Protein AF-A0AAN3NZX9-F1 (afdb_monomer_lite)

Sequence (151 aa):
LQQNTPRNDIWAKFFLRQENSSRAQVDEALRVYYALDPDALAQLDVLAKQPDRIWWSTLAKSNLTFFKFGALNNRHTPPAVLAAEIDPEWWI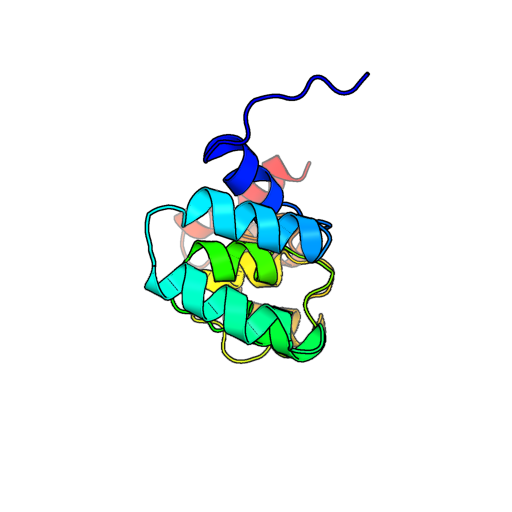VAMNNPRFPVDVLKARLKRDPLLALELVNPELDLVRQLALNGKTRAIREQAMRKLDELY

Organism: Escherichia coli (NCBI:txid562)

pLDDT: mean 90.99, std 9.91, range [39.34, 97.88]

Structure (mmCIF, N/CA/C/O backbone):
data_AF-A0AAN3NZX9-F1
#
_entry.id   AF-A0AAN3NZX9-F1
#
loop_
_atom_site.group_PDB
_atom_site.id
_atom_site.type_symbol
_atom_site.label_atom_id
_atom_site.label_alt_id
_atom_site.label_comp_id
_atom_site.label_asym_id
_atom_site.label_entity_id
_atom_site.label_seq_id
_atom_site.pdbx_PDB_ins_code
_atom_site.Cartn_x
_atom_site.Cartn_y
_atom_site.Cartn_z
_atom_site.occupancy
_atom_site.B_iso_or_equiv
_atom_site.auth_seq_id
_atom_site.auth_comp_id
_atom_site.auth_asym_id
_atom_site.auth_atom_id
_atom_site.pdbx_PDB_model_num
ATOM 1 N N . LEU A 1 1 ? -3.615 22.078 -23.034 1.00 39.34 1 LEU A N 1
ATOM 2 C CA . LEU A 1 1 ? -2.187 22.455 -22.937 1.00 39.34 1 LEU A CA 1
ATOM 3 C C . LEU A 1 1 ? -1.694 22.080 -21.543 1.00 39.34 1 LEU A C 1
ATOM 5 O O . LEU A 1 1 ? -1.767 22.899 -20.639 1.00 39.34 1 LEU A O 1
ATOM 9 N N . GLN A 1 2 ? -1.298 20.821 -21.331 1.00 42.53 2 GLN A N 1
ATOM 10 C CA . GLN A 1 2 ? -0.589 20.454 -20.102 1.00 42.53 2 GLN A CA 1
ATOM 11 C C . GLN A 1 2 ? 0.822 21.024 -20.231 1.00 42.53 2 GLN A C 1
ATOM 13 O O . GLN A 1 2 ? 1.556 20.669 -21.150 1.00 42.53 2 GLN A O 1
ATOM 18 N N . GLN A 1 3 ? 1.142 22.003 -19.390 1.00 44.47 3 GLN A N 1
ATOM 19 C CA . GLN A 1 3 ? 2.471 22.591 -19.328 1.00 44.47 3 GLN A CA 1
ATOM 20 C C . GLN A 1 3 ? 3.460 21.487 -18.937 1.00 44.47 3 GLN A C 1
ATOM 22 O O . GLN A 1 3 ? 3.299 20.855 -17.895 1.00 44.47 3 GLN A O 1
ATOM 27 N N . ASN A 1 4 ? 4.456 21.243 -19.792 1.00 52.06 4 ASN A N 1
ATOM 28 C CA . ASN A 1 4 ? 5.578 20.354 -19.508 1.00 52.06 4 ASN A CA 1
ATOM 29 C C . ASN A 1 4 ? 6.414 20.961 -18.377 1.00 52.06 4 ASN A C 1
ATOM 31 O O . ASN A 1 4 ? 7.378 21.686 -18.618 1.00 52.06 4 ASN A O 1
ATOM 35 N N . THR A 1 5 ? 6.035 20.685 -17.132 1.00 55.59 5 THR A N 1
ATOM 36 C CA . THR A 1 5 ? 6.946 20.838 -16.001 1.00 55.59 5 THR A CA 1
ATOM 37 C C . THR A 1 5 ? 8.155 19.930 -16.256 1.00 55.59 5 THR A C 1
ATOM 39 O O . THR A 1 5 ? 7.955 18.770 -16.628 1.00 55.59 5 THR A O 1
ATOM 42 N N . PRO A 1 6 ? 9.402 20.407 -16.083 1.00 63.78 6 PRO A N 1
ATOM 43 C CA . PRO A 1 6 ? 10.567 19.533 -16.125 1.00 63.78 6 PRO A CA 1
ATOM 44 C C . PRO A 1 6 ? 10.355 18.370 -15.151 1.00 63.78 6 PRO A C 1
ATOM 46 O O . PRO A 1 6 ? 10.071 18.597 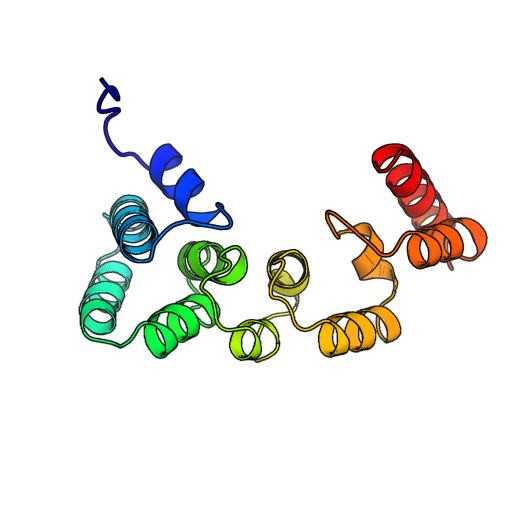-13.972 1.00 63.78 6 PRO A O 1
ATOM 49 N N . ARG A 1 7 ? 10.440 17.128 -15.642 1.00 77.25 7 ARG A N 1
ATOM 50 C CA . ARG A 1 7 ? 10.289 15.941 -14.793 1.00 77.25 7 ARG A CA 1
ATOM 51 C C . ARG A 1 7 ? 11.435 15.923 -13.787 1.00 77.25 7 ARG A C 1
ATOM 53 O O . ARG A 1 7 ? 12.599 15.905 -14.172 1.00 77.25 7 ARG A O 1
ATOM 60 N N . ASN A 1 8 ? 11.089 15.965 -12.510 1.00 83.31 8 ASN A N 1
ATOM 61 C CA . ASN A 1 8 ? 12.016 15.996 -11.385 1.00 83.31 8 ASN A CA 1
ATOM 62 C C . ASN A 1 8 ? 11.604 14.955 -10.333 1.00 83.31 8 ASN A C 1
ATOM 64 O O . ASN A 1 8 ? 10.620 14.229 -10.506 1.00 83.31 8 ASN A O 1
ATOM 68 N N . ASP A 1 9 ? 12.352 14.865 -9.235 1.00 86.50 9 ASP A N 1
ATOM 69 C CA . ASP A 1 9 ? 12.083 13.894 -8.173 1.00 86.50 9 ASP A CA 1
ATOM 70 C C . ASP A 1 9 ? 10.692 14.084 -7.537 1.00 86.50 9 ASP A C 1
ATOM 72 O O . ASP A 1 9 ? 10.031 13.100 -7.220 1.00 86.50 9 ASP A O 1
ATOM 76 N N . ILE A 1 10 ? 10.212 15.325 -7.393 1.00 89.62 10 ILE A N 1
ATOM 77 C CA . ILE A 1 10 ? 8.874 15.650 -6.871 1.00 89.62 10 ILE A CA 1
ATOM 78 C C . ILE A 1 10 ? 7.795 15.062 -7.783 1.00 89.62 10 ILE A C 1
ATOM 80 O O . ILE A 1 10 ? 6.887 14.375 -7.309 1.00 89.62 10 ILE A O 1
ATOM 84 N N . TRP A 1 11 ? 7.915 15.292 -9.092 1.00 92.88 11 TRP A N 1
ATOM 85 C CA . TRP A 1 11 ? 7.022 14.720 -10.096 1.00 92.88 11 TRP A CA 1
ATOM 86 C C . TRP A 1 11 ? 7.030 13.187 -10.037 1.00 92.88 11 TRP A C 1
ATOM 88 O O . TRP A 1 11 ? 5.970 12.565 -10.002 1.00 92.88 11 TRP A O 1
ATOM 98 N N . ALA A 1 12 ? 8.209 12.570 -9.943 1.00 92.88 12 ALA A N 1
ATOM 99 C CA . ALA A 1 12 ? 8.328 11.119 -9.852 1.00 92.88 12 ALA A CA 1
ATOM 100 C C . ALA A 1 12 ? 7.663 10.566 -8.580 1.00 92.88 12 ALA A C 1
ATOM 102 O O . ALA A 1 12 ? 6.816 9.675 -8.648 1.00 92.88 12 ALA A O 1
ATOM 103 N N . LYS A 1 13 ? 7.982 11.137 -7.412 1.00 92.75 13 LYS A N 1
ATOM 104 C CA . LYS A 1 13 ? 7.413 10.743 -6.111 1.00 92.75 13 LYS A CA 1
ATOM 105 C C . LYS A 1 13 ? 5.888 10.796 -6.106 1.00 92.75 13 LYS A C 1
ATOM 107 O O . LYS A 1 13 ? 5.266 9.956 -5.460 1.00 92.75 13 LYS A O 1
ATOM 112 N N . PHE A 1 14 ? 5.298 11.757 -6.813 1.00 91.62 14 PHE A N 1
ATOM 113 C CA . PHE A 1 14 ? 3.852 11.860 -6.964 1.00 91.62 14 PHE A CA 1
ATOM 114 C C . PHE A 1 14 ? 3.273 10.628 -7.670 1.00 91.62 14 PHE A C 1
ATOM 116 O O . PHE A 1 14 ? 2.437 9.941 -7.088 1.00 91.62 14 PHE A O 1
ATOM 123 N N . PHE A 1 15 ? 3.764 10.277 -8.864 1.00 92.38 15 PHE A N 1
ATOM 124 C CA . PHE A 1 15 ? 3.261 9.118 -9.618 1.00 92.38 15 PHE A CA 1
ATOM 125 C C . PHE A 1 15 ? 3.523 7.776 -8.928 1.00 92.38 15 PHE A C 1
ATOM 127 O O . PHE A 1 15 ? 2.705 6.865 -9.045 1.00 92.38 15 PHE A O 1
ATOM 134 N N . LEU A 1 16 ? 4.609 7.660 -8.163 1.00 93.31 16 LEU A N 1
ATOM 135 C CA . LEU A 1 16 ? 4.923 6.453 -7.389 1.00 93.31 16 LEU A CA 1
ATOM 136 C C . LEU A 1 16 ? 4.036 6.274 -6.152 1.00 93.31 16 LEU A C 1
ATOM 138 O O . LEU A 1 16 ? 4.030 5.203 -5.557 1.00 93.31 16 LEU A O 1
ATOM 142 N N . ARG A 1 17 ? 3.296 7.305 -5.739 1.00 90.25 17 ARG A N 1
ATOM 143 C CA . ARG A 1 17 ? 2.368 7.242 -4.599 1.00 90.25 17 ARG A CA 1
ATOM 144 C C . ARG A 1 17 ? 0.905 7.215 -5.017 1.00 90.25 17 ARG A C 1
ATOM 146 O O . ARG A 1 17 ? 0.044 7.012 -4.168 1.00 90.25 17 ARG A O 1
ATOM 153 N N . GLN A 1 18 ? 0.615 7.422 -6.298 1.00 89.62 18 GLN A N 1
ATOM 154 C CA . GLN A 1 18 ? -0.749 7.363 -6.796 1.00 89.62 18 GLN A CA 1
ATOM 155 C C . GLN A 1 18 ? -1.272 5.934 -6.874 1.00 89.62 18 GLN A C 1
ATOM 157 O O . GLN A 1 18 ? -0.565 5.000 -7.251 1.00 89.62 18 GLN A O 1
ATOM 162 N N . GLU A 1 19 ? -2.570 5.807 -6.624 1.00 89.81 19 GLU A N 1
ATOM 163 C CA . GLU A 1 19 ? -3.263 4.528 -6.680 1.00 89.81 19 GLU A CA 1
ATOM 164 C C . GLU A 1 19 ? -3.410 3.981 -8.108 1.00 89.81 19 GLU A C 1
ATOM 166 O O . GLU A 1 19 ? -3.507 2.778 -8.299 1.00 89.81 19 GLU A O 1
ATOM 171 N N . ASN A 1 20 ? -3.434 4.833 -9.136 1.00 92.56 20 ASN A N 1
ATOM 172 C CA . ASN A 1 20 ? -3.813 4.428 -10.495 1.00 92.56 20 ASN A CA 1
ATOM 173 C C . ASN A 1 20 ? -2.824 4.896 -11.573 1.00 92.56 20 ASN A C 1
ATOM 175 O O . ASN A 1 20 ? -3.223 5.248 -12.683 1.00 92.56 20 ASN A O 1
ATOM 179 N N . SER A 1 21 ? -1.532 4.930 -11.249 1.00 94.06 21 SER A N 1
ATOM 180 C CA . SER A 1 21 ? -0.497 5.173 -12.258 1.00 94.06 21 SER A CA 1
ATOM 181 C C . SER A 1 21 ? -0.359 3.959 -13.174 1.00 94.06 21 SER A C 1
ATOM 183 O O . SER A 1 21 ? -0.178 2.837 -12.707 1.00 94.06 21 SER A O 1
ATOM 185 N N . SER A 1 22 ? -0.379 4.161 -14.487 1.00 94.50 22 SER A N 1
ATOM 186 C CA . SER A 1 22 ? -0.067 3.090 -15.439 1.00 94.50 22 SER A CA 1
ATOM 187 C C . SER A 1 22 ? 1.368 2.582 -15.257 1.00 94.50 22 SER A C 1
ATOM 189 O O . SER A 1 22 ? 2.238 3.307 -14.768 1.00 94.50 22 SER A O 1
ATOM 191 N N . ARG A 1 23 ? 1.657 1.363 -15.730 1.00 95.19 23 ARG A N 1
ATOM 192 C CA . ARG A 1 23 ? 3.023 0.812 -15.731 1.00 95.19 23 ARG A CA 1
ATOM 193 C C . ARG A 1 23 ? 4.038 1.769 -16.363 1.00 95.19 23 ARG A C 1
ATOM 195 O O . ARG A 1 23 ? 5.112 1.947 -15.809 1.00 95.19 23 ARG A O 1
ATOM 202 N N . ALA A 1 24 ? 3.697 2.404 -17.486 1.00 95.25 24 ALA A N 1
ATOM 203 C CA . ALA A 1 24 ? 4.591 3.344 -18.164 1.00 95.25 24 ALA A CA 1
ATOM 204 C C . ALA A 1 24 ? 4.894 4.585 -17.309 1.00 95.25 24 ALA A C 1
ATOM 206 O O . ALA A 1 24 ? 6.036 5.027 -17.256 1.00 95.25 24 ALA A O 1
ATOM 207 N N . GLN A 1 25 ? 3.893 5.119 -16.600 1.00 95.44 25 GLN A N 1
ATOM 208 C CA . GLN A 1 25 ? 4.091 6.249 -15.687 1.00 95.44 25 GLN A CA 1
ATOM 209 C C . GLN A 1 25 ? 4.955 5.863 -14.486 1.00 95.44 25 GLN A C 1
ATOM 211 O O . GLN A 1 25 ? 5.817 6.641 -14.088 1.00 95.44 25 GLN A O 1
ATOM 216 N N . VAL A 1 26 ? 4.741 4.673 -13.916 1.00 96.50 26 VAL A N 1
ATOM 217 C CA . VAL A 1 26 ? 5.559 4.179 -12.800 1.00 96.50 26 VAL A CA 1
ATOM 218 C C . VAL A 1 26 ? 6.991 3.906 -13.267 1.00 96.50 26 VAL A C 1
ATOM 220 O O . VAL A 1 26 ? 7.914 4.350 -12.599 1.00 96.50 26 VAL A O 1
ATOM 223 N N . ASP A 1 27 ? 7.199 3.259 -14.419 1.00 96.69 27 ASP A N 1
ATOM 224 C CA . ASP A 1 27 ? 8.538 3.017 -14.984 1.00 96.69 27 ASP A CA 1
ATOM 225 C C . ASP A 1 27 ? 9.293 4.331 -15.218 1.00 96.69 27 ASP A C 1
ATOM 227 O O . ASP A 1 27 ? 10.417 4.502 -14.750 1.00 96.69 27 ASP A O 1
ATOM 231 N N . GLU A 1 28 ? 8.643 5.306 -15.855 1.00 95.81 28 GLU A N 1
ATOM 232 C CA . GLU A 1 28 ? 9.230 6.622 -16.094 1.00 95.81 28 GLU A CA 1
ATOM 233 C C . GLU A 1 28 ? 9.553 7.355 -14.786 1.00 95.81 28 GLU A C 1
ATOM 235 O O . GLU A 1 28 ? 10.644 7.906 -14.635 1.00 95.81 28 GLU A O 1
ATOM 240 N N . ALA A 1 29 ? 8.643 7.332 -13.812 1.00 96.44 29 ALA A N 1
ATOM 241 C CA . ALA A 1 29 ? 8.879 7.928 -12.505 1.00 96.44 29 ALA A CA 1
ATOM 242 C C . ALA A 1 29 ? 10.036 7.247 -11.759 1.00 96.44 29 ALA A C 1
ATOM 244 O O . ALA A 1 29 ? 10.866 7.938 -11.170 1.00 96.44 29 ALA A O 1
ATOM 245 N N . LEU A 1 30 ? 10.148 5.917 -11.822 1.00 96.88 30 LEU A N 1
ATOM 246 C CA . LEU A 1 30 ? 11.274 5.186 -11.243 1.00 96.88 30 LEU A CA 1
ATOM 247 C C . LEU A 1 30 ? 12.593 5.578 -11.910 1.00 96.88 30 LEU A C 1
ATOM 249 O O . LEU A 1 30 ? 13.557 5.843 -11.200 1.00 96.88 30 LEU A O 1
ATOM 253 N N . ARG A 1 31 ? 12.633 5.694 -13.242 1.00 96.44 31 ARG A N 1
ATOM 254 C CA . ARG A 1 31 ? 13.837 6.124 -13.975 1.00 96.44 31 ARG A CA 1
ATOM 255 C C . ARG A 1 31 ? 14.245 7.557 -13.650 1.00 96.44 31 ARG A C 1
ATOM 257 O O . ARG A 1 31 ? 15.432 7.828 -13.523 1.00 96.44 31 ARG A O 1
ATOM 264 N N . VAL A 1 32 ? 13.283 8.468 -13.487 1.00 95.94 32 VAL A N 1
ATOM 265 C CA . VAL A 1 32 ? 13.556 9.851 -13.057 1.00 95.94 32 VAL A CA 1
ATOM 266 C C . VAL A 1 32 ? 14.084 9.877 -11.622 1.00 95.94 32 VAL A C 1
ATOM 268 O O . VAL A 1 32 ? 15.055 10.573 -11.339 1.00 95.94 32 VAL A O 1
ATOM 271 N N . TYR A 1 33 ? 13.467 9.115 -10.716 1.00 95.00 33 TYR A N 1
ATOM 272 C CA . TYR A 1 33 ? 13.859 9.087 -9.308 1.00 95.00 33 TYR A CA 1
ATOM 273 C C . TYR A 1 33 ? 15.242 8.449 -9.098 1.00 95.00 33 TYR A C 1
ATOM 275 O O . TYR A 1 33 ? 16.061 8.974 -8.348 1.00 95.00 33 TYR A O 1
ATOM 283 N N . TYR A 1 34 ? 15.514 7.342 -9.790 1.00 95.19 34 TYR A N 1
ATOM 284 C CA . TYR A 1 34 ? 16.760 6.578 -9.714 1.00 95.19 34 TYR A CA 1
ATOM 285 C C . TYR A 1 34 ? 17.752 6.936 -10.831 1.00 95.19 34 TYR A C 1
ATOM 287 O O . TYR A 1 34 ? 18.617 6.136 -11.168 1.00 95.19 34 TYR A O 1
ATOM 295 N N . ALA A 1 35 ? 17.675 8.141 -11.406 1.00 94.88 35 ALA A N 1
ATOM 296 C CA . ALA A 1 35 ? 18.514 8.535 -12.545 1.00 94.88 35 ALA A CA 1
ATOM 297 C C . ALA A 1 35 ? 20.031 8.431 -12.277 1.00 94.88 35 ALA A C 1
ATOM 299 O O . ALA A 1 35 ? 20.815 8.304 -13.215 1.00 94.88 35 ALA A O 1
ATOM 300 N N . LEU A 1 36 ? 20.441 8.493 -11.005 1.00 94.50 36 LEU A N 1
ATOM 301 C CA . LEU A 1 36 ? 21.835 8.391 -10.559 1.00 94.50 36 LEU A CA 1
ATOM 302 C C . LEU A 1 36 ? 22.191 7.016 -9.963 1.00 94.50 36 LEU A C 1
ATOM 304 O O . LEU A 1 36 ? 23.291 6.851 -9.444 1.00 94.50 36 LEU A O 1
ATOM 308 N N . ASP A 1 37 ? 21.277 6.046 -10.019 1.00 95.88 37 ASP A N 1
ATOM 309 C CA . ASP A 1 37 ? 21.458 4.688 -9.503 1.00 95.88 37 ASP A CA 1
ATOM 310 C C . ASP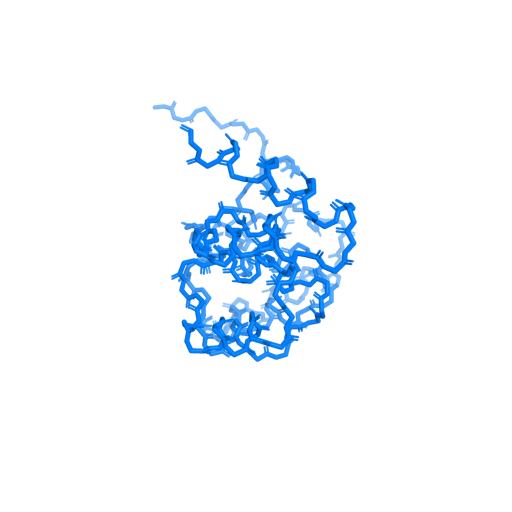 A 1 37 ? 21.473 3.689 -10.679 1.00 95.88 37 ASP A C 1
ATOM 312 O O . ASP A 1 37 ? 20.415 3.262 -11.158 1.00 95.88 37 ASP A O 1
ATOM 316 N N . PRO A 1 38 ? 22.663 3.334 -11.199 1.00 96.25 38 PRO A N 1
ATOM 317 C CA . PRO A 1 38 ? 22.776 2.468 -12.369 1.00 96.25 38 PRO A CA 1
ATOM 318 C C . PRO A 1 38 ? 22.246 1.050 -12.117 1.00 96.25 38 PRO A C 1
ATOM 320 O O . PRO A 1 38 ? 21.730 0.431 -13.048 1.00 96.25 38 PRO A O 1
ATOM 323 N N . ASP A 1 39 ? 22.311 0.547 -10.881 1.00 96.75 39 ASP A N 1
ATOM 324 C CA . ASP A 1 39 ? 21.822 -0.791 -10.539 1.00 96.75 39 ASP A CA 1
ATOM 325 C C . ASP A 1 39 ? 20.290 -0.832 -10.559 1.00 96.75 39 ASP A C 1
ATOM 327 O O . ASP A 1 39 ? 19.691 -1.779 -11.080 1.00 96.75 39 ASP A O 1
ATOM 331 N N . ALA A 1 40 ? 19.633 0.215 -10.050 1.00 96.06 40 ALA A N 1
ATOM 332 C CA . ALA A 1 40 ? 18.183 0.356 -10.148 1.00 96.06 40 ALA A CA 1
ATOM 333 C C . ALA A 1 40 ? 17.719 0.488 -11.610 1.00 96.06 40 ALA A C 1
ATOM 335 O O . ALA A 1 40 ? 16.734 -0.144 -12.003 1.00 96.06 40 ALA A O 1
ATOM 336 N N . LEU A 1 41 ? 18.439 1.252 -12.440 1.00 97.25 41 LEU A N 1
ATOM 337 C CA . LEU A 1 41 ? 18.135 1.377 -13.870 1.00 97.25 41 LEU A CA 1
ATOM 338 C C . LEU A 1 41 ? 18.304 0.044 -14.614 1.00 97.25 41 LEU A C 1
ATOM 340 O O . LEU A 1 41 ? 17.422 -0.338 -15.385 1.00 97.25 41 LEU A O 1
ATOM 344 N N . ALA A 1 42 ? 19.367 -0.712 -14.328 1.00 96.81 42 ALA A N 1
ATOM 345 C CA . ALA A 1 42 ? 19.578 -2.036 -14.909 1.00 96.81 42 ALA A CA 1
ATOM 346 C C . ALA A 1 42 ? 18.460 -3.022 -14.523 1.00 96.81 42 ALA A C 1
ATOM 348 O O . ALA A 1 42 ? 17.986 -3.794 -15.362 1.00 96.81 42 ALA A O 1
ATOM 349 N N . GLN A 1 43 ? 17.976 -2.972 -13.275 1.00 96.50 43 GLN A N 1
ATOM 350 C CA . GLN A 1 43 ? 16.813 -3.758 -12.854 1.00 96.50 43 GLN A CA 1
ATOM 351 C C . GLN A 1 43 ? 15.555 -3.393 -13.656 1.00 96.50 43 GLN A C 1
ATOM 353 O O . GLN A 1 43 ? 14.829 -4.292 -14.088 1.00 96.50 43 GLN A O 1
ATOM 358 N N . LEU A 1 44 ? 15.305 -2.103 -13.906 1.00 97.00 44 LEU A N 1
ATOM 359 C CA . LEU A 1 44 ? 14.176 -1.658 -14.735 1.00 97.00 44 LEU A CA 1
ATOM 360 C C . LEU A 1 44 ? 14.299 -2.135 -16.184 1.00 97.00 44 LEU A C 1
ATOM 362 O O . LEU A 1 44 ? 13.299 -2.532 -16.779 1.00 97.00 44 LEU A O 1
ATOM 366 N N . ASP A 1 45 ? 15.507 -2.172 -16.744 1.00 97.06 45 ASP A N 1
ATOM 367 C CA . ASP A 1 45 ? 15.741 -2.668 -18.104 1.00 97.06 45 ASP A CA 1
ATOM 368 C C . ASP A 1 45 ? 15.468 -4.173 -18.237 1.00 97.06 45 ASP A C 1
ATOM 370 O O . ASP A 1 45 ? 14.891 -4.624 -19.233 1.00 97.06 45 ASP A O 1
ATOM 374 N N . VAL A 1 46 ? 15.815 -4.962 -17.216 1.00 96.25 46 VAL A N 1
ATOM 375 C CA . VAL A 1 46 ? 15.442 -6.384 -17.149 1.00 96.25 46 VAL A CA 1
ATOM 376 C C . VAL A 1 46 ? 13.924 -6.533 -17.037 1.00 96.25 46 VAL A C 1
ATOM 378 O O . VAL A 1 46 ? 13.316 -7.343 -17.745 1.00 96.25 46 VAL A O 1
ATOM 381 N N . LEU A 1 47 ? 13.298 -5.731 -16.175 1.00 96.38 47 LEU A N 1
ATOM 382 C CA . LEU A 1 47 ? 11.859 -5.761 -15.940 1.00 96.38 47 LEU A CA 1
ATOM 383 C C . LEU A 1 47 ? 11.042 -5.283 -17.145 1.00 96.38 47 LEU A C 1
ATOM 385 O O . LEU A 1 47 ? 9.937 -5.781 -17.353 1.00 96.38 47 LEU A O 1
ATOM 389 N N . ALA A 1 48 ? 11.570 -4.394 -17.987 1.00 93.81 48 ALA A N 1
ATOM 390 C CA . ALA A 1 48 ? 10.887 -3.884 -19.178 1.00 93.81 48 ALA A CA 1
ATOM 391 C C . ALA A 1 48 ? 10.374 -5.003 -20.106 1.00 93.81 48 ALA A C 1
ATOM 393 O O . ALA A 1 48 ? 9.332 -4.852 -20.739 1.00 93.81 48 ALA A O 1
ATOM 394 N N . LYS A 1 49 ? 11.056 -6.154 -20.131 1.00 93.94 49 LYS A N 1
ATOM 395 C CA . LYS A 1 49 ? 10.704 -7.323 -20.958 1.00 93.94 49 LYS A CA 1
ATOM 396 C C . LYS A 1 49 ? 9.715 -8.283 -20.287 1.00 93.94 49 LYS A C 1
ATOM 398 O O . LYS A 1 49 ? 9.242 -9.219 -20.924 1.00 93.94 49 LYS A O 1
ATOM 403 N N . GLN A 1 50 ? 9.428 -8.086 -19.003 1.00 97.19 50 GLN A N 1
ATOM 404 C CA . GLN A 1 50 ? 8.571 -8.970 -18.220 1.00 97.19 50 GLN A CA 1
ATOM 405 C C . GLN A 1 50 ? 7.089 -8.605 -18.378 1.00 97.19 50 GLN A C 1
ATOM 407 O O . GLN A 1 50 ? 6.758 -7.425 -18.555 1.00 97.19 50 GLN A O 1
ATOM 412 N N . PRO A 1 51 ? 6.170 -9.582 -18.266 1.00 95.81 51 PRO A N 1
ATOM 413 C CA . PRO A 1 51 ? 4.739 -9.302 -18.230 1.00 95.81 51 PRO A CA 1
ATOM 414 C C . PRO A 1 51 ? 4.360 -8.542 -16.952 1.00 95.81 51 PRO A C 1
ATOM 416 O O . PRO A 1 51 ? 5.016 -8.687 -15.919 1.00 95.81 51 PRO A O 1
ATOM 419 N N . ASP A 1 52 ? 3.257 -7.790 -16.996 1.00 93.50 52 ASP A N 1
ATOM 420 C CA . ASP A 1 52 ? 2.811 -6.911 -15.900 1.00 93.50 52 ASP A CA 1
ATOM 421 C C . ASP 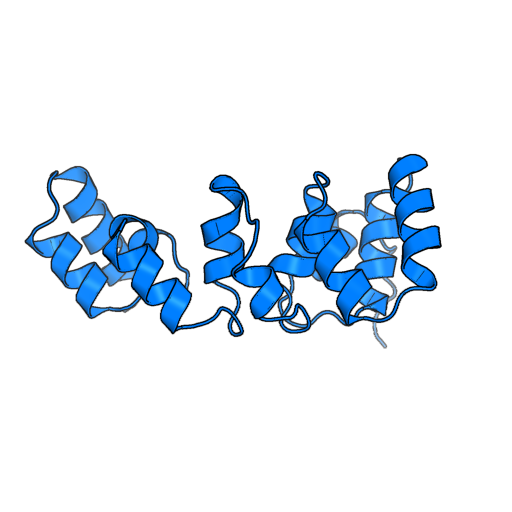A 1 52 ? 2.756 -7.612 -14.545 1.00 93.50 52 ASP A C 1
ATOM 423 O O . ASP A 1 52 ? 3.221 -7.071 -13.545 1.00 93.50 52 ASP A O 1
ATOM 427 N N . ARG A 1 53 ? 2.251 -8.850 -14.504 1.00 91.81 53 ARG A N 1
ATOM 428 C CA . ARG A 1 53 ? 2.199 -9.636 -13.265 1.00 91.81 53 ARG A CA 1
ATOM 429 C C . ARG A 1 53 ? 3.574 -9.750 -12.607 1.00 91.81 53 ARG A C 1
ATOM 431 O O . ARG A 1 53 ? 3.673 -9.564 -11.398 1.00 91.81 53 ARG A O 1
ATOM 438 N N . ILE A 1 54 ? 4.607 -10.082 -13.380 1.00 93.56 54 ILE A N 1
ATOM 439 C CA . ILE A 1 54 ? 5.975 -10.222 -12.869 1.00 93.56 54 ILE A CA 1
ATOM 440 C C . ILE A 1 54 ? 6.541 -8.846 -12.527 1.00 93.56 54 ILE A C 1
ATOM 442 O O . ILE A 1 54 ? 7.106 -8.689 -11.453 1.00 93.56 54 ILE A O 1
ATOM 446 N N . TRP A 1 55 ? 6.295 -7.842 -13.371 1.00 96.25 55 TRP A N 1
ATOM 447 C CA . TRP A 1 55 ? 6.748 -6.470 -13.152 1.00 96.25 55 TRP A CA 1
ATOM 448 C C . TRP A 1 55 ? 6.288 -5.908 -11.797 1.00 96.25 55 TRP A C 1
ATOM 450 O O . TRP A 1 55 ? 7.118 -5.585 -10.949 1.00 96.25 55 TRP A O 1
ATOM 460 N N . TRP A 1 56 ? 4.975 -5.898 -11.540 1.00 94.44 56 TRP A N 1
ATOM 461 C CA . TRP A 1 56 ? 4.408 -5.422 -10.271 1.00 94.44 56 TRP A CA 1
ATOM 462 C C . TRP A 1 56 ? 4.857 -6.264 -9.073 1.00 94.44 56 TRP A C 1
ATOM 464 O O . TRP A 1 56 ? 5.127 -5.721 -8.004 1.00 94.44 56 TRP A O 1
ATOM 474 N N . SER A 1 57 ? 4.971 -7.587 -9.253 1.00 92.88 57 SER A N 1
ATOM 475 C CA . SER A 1 57 ? 5.439 -8.487 -8.190 1.00 92.88 57 SER A CA 1
ATOM 476 C C . SER A 1 57 ? 6.875 -8.185 -7.778 1.00 92.88 57 SER A C 1
ATOM 478 O O . SER A 1 57 ? 7.169 -8.138 -6.588 1.00 92.88 57 SER A O 1
ATOM 480 N N . THR A 1 58 ? 7.773 -7.974 -8.742 1.00 93.81 58 THR A N 1
ATOM 481 C CA . THR A 1 58 ? 9.178 -7.681 -8.448 1.00 93.81 58 THR A CA 1
ATOM 482 C C . THR A 1 58 ? 9.332 -6.328 -7.772 1.00 93.81 58 THR A C 1
ATOM 484 O O . THR A 1 58 ? 10.094 -6.220 -6.816 1.00 93.81 58 THR A O 1
ATOM 487 N N . LEU A 1 59 ? 8.579 -5.312 -8.203 1.00 94.88 59 LEU A N 1
ATOM 488 C CA . LEU A 1 59 ? 8.594 -4.011 -7.538 1.00 94.88 59 LEU A CA 1
ATOM 489 C C . LEU A 1 59 ? 8.137 -4.100 -6.074 1.00 94.88 59 LEU A C 1
ATOM 491 O O . LEU A 1 59 ? 8.809 -3.568 -5.195 1.00 94.88 59 LEU A O 1
ATOM 495 N N . ALA A 1 60 ? 7.038 -4.811 -5.802 1.00 92.69 60 ALA A N 1
ATOM 496 C CA . ALA A 1 60 ? 6.503 -4.975 -4.448 1.00 92.69 60 ALA A CA 1
ATOM 497 C C . ALA A 1 60 ? 7.467 -5.707 -3.494 1.00 92.69 60 ALA A C 1
ATOM 499 O O . ALA A 1 60 ? 7.459 -5.441 -2.295 1.00 92.69 60 ALA A O 1
ATOM 500 N N . LYS A 1 61 ? 8.302 -6.606 -4.031 1.00 91.31 61 LYS A N 1
ATOM 501 C CA . LYS A 1 61 ? 9.294 -7.395 -3.279 1.00 91.31 61 LYS A CA 1
ATOM 502 C C . LYS A 1 61 ? 10.690 -6.764 -3.238 1.00 91.31 61 LYS A C 1
ATOM 504 O O . LYS A 1 61 ? 11.581 -7.301 -2.589 1.00 91.31 61 LYS A O 1
ATOM 509 N N . SER A 1 62 ? 10.917 -5.671 -3.964 1.00 91.81 62 SER A N 1
ATOM 510 C CA . SER A 1 62 ? 12.230 -5.026 -4.042 1.00 91.81 62 SER A CA 1
ATOM 511 C C . SER A 1 62 ? 12.589 -4.348 -2.726 1.00 91.81 62 SER A C 1
ATOM 513 O O . SER A 1 62 ? 11.734 -3.729 -2.113 1.00 91.81 62 SER A O 1
ATOM 515 N N . ASN A 1 63 ? 13.863 -4.348 -2.333 1.00 90.62 63 ASN A N 1
ATOM 516 C CA . ASN A 1 63 ? 14.333 -3.567 -1.180 1.00 90.62 63 ASN A CA 1
ATOM 517 C C . ASN A 1 63 ? 14.390 -2.053 -1.458 1.00 90.62 63 ASN A C 1
ATOM 519 O O . ASN A 1 63 ? 14.645 -1.261 -0.554 1.00 90.62 63 ASN A O 1
ATOM 523 N N . LEU A 1 64 ? 14.152 -1.630 -2.703 1.00 93.19 64 LEU A N 1
ATOM 524 C CA . LEU A 1 64 ? 14.112 -0.225 -3.079 1.00 93.19 64 LEU A CA 1
ATOM 525 C C . LEU A 1 64 ? 12.769 0.397 -2.675 1.00 93.19 64 LEU A C 1
ATOM 527 O O . LEU A 1 64 ? 11.718 0.088 -3.236 1.00 93.19 64 LEU A O 1
ATOM 531 N N . THR A 1 65 ? 12.812 1.341 -1.736 1.00 92.25 65 THR A N 1
ATOM 532 C CA . THR A 1 65 ? 11.640 2.039 -1.180 1.00 92.25 65 THR A CA 1
ATOM 533 C C . THR A 1 65 ? 10.666 2.548 -2.243 1.00 92.25 65 THR A C 1
ATOM 535 O O . THR A 1 65 ? 9.453 2.403 -2.104 1.00 92.25 65 THR A O 1
ATOM 538 N N . PHE A 1 66 ? 11.169 3.135 -3.330 1.00 93.44 66 PHE A N 1
ATOM 539 C CA . PHE A 1 66 ? 10.311 3.709 -4.365 1.00 93.44 66 PHE A CA 1
ATOM 540 C C . PHE A 1 66 ? 9.781 2.679 -5.366 1.00 93.44 66 PHE A C 1
ATOM 542 O O . PHE A 1 66 ? 8.711 2.904 -5.931 1.00 93.44 66 PHE A O 1
ATOM 549 N N . PHE A 1 67 ? 10.437 1.520 -5.498 1.00 95.00 67 PHE A N 1
ATOM 550 C CA . PHE A 1 67 ? 9.854 0.364 -6.188 1.00 95.00 67 PHE A CA 1
ATOM 551 C C . PHE A 1 67 ? 8.640 -0.134 -5.400 1.00 95.00 67 PHE A C 1
ATOM 553 O O . PHE A 1 67 ? 7.551 -0.262 -5.965 1.00 95.00 67 PHE A O 1
ATOM 560 N N . LYS A 1 68 ? 8.793 -0.311 -4.079 1.00 93.50 68 LYS A N 1
ATOM 561 C CA . LYS A 1 68 ? 7.686 -0.709 -3.201 1.00 93.50 68 LYS A CA 1
ATOM 562 C C . LYS A 1 68 ? 6.544 0.297 -3.234 1.00 93.50 68 LYS A C 1
ATOM 564 O O . LYS A 1 68 ? 5.409 -0.118 -3.430 1.00 93.50 68 LYS A O 1
ATOM 569 N N . PHE A 1 69 ? 6.808 1.603 -3.119 1.00 92.75 69 PHE A N 1
ATOM 570 C CA . PHE A 1 69 ? 5.745 2.613 -3.233 1.00 92.75 69 PHE A CA 1
ATOM 571 C C . PHE A 1 69 ? 5.001 2.520 -4.567 1.00 92.75 69 PHE A C 1
ATOM 573 O O . PHE A 1 69 ? 3.768 2.482 -4.558 1.00 92.75 69 PHE A O 1
ATOM 580 N N . GLY A 1 70 ? 5.745 2.420 -5.674 1.00 92.81 70 GLY A N 1
ATOM 581 C CA . GLY A 1 70 ? 5.186 2.326 -7.019 1.00 92.81 70 GLY A CA 1
ATOM 582 C C . GLY A 1 70 ? 4.245 1.138 -7.203 1.00 92.81 70 GLY A C 1
ATOM 583 O O . GLY A 1 70 ? 3.269 1.263 -7.934 1.00 92.81 70 GLY A O 1
ATOM 584 N N . ALA A 1 71 ? 4.493 0.016 -6.519 1.00 94.31 71 ALA A N 1
ATOM 585 C CA . ALA A 1 71 ? 3.640 -1.167 -6.576 1.00 94.31 71 ALA A CA 1
ATOM 586 C C . ALA A 1 71 ? 2.563 -1.201 -5.483 1.00 94.31 71 ALA A C 1
ATOM 588 O O . ALA A 1 71 ? 1.386 -1.374 -5.786 1.00 94.31 71 ALA A O 1
ATOM 589 N N . LEU A 1 72 ? 2.922 -1.047 -4.211 1.00 93.19 72 LEU A N 1
ATOM 590 C CA . LEU A 1 72 ? 2.012 -1.306 -3.092 1.00 93.19 72 LEU A CA 1
ATOM 591 C C . LEU A 1 72 ? 0.838 -0.328 -3.026 1.00 93.19 72 LEU A C 1
ATOM 593 O O . LEU A 1 72 ? -0.252 -0.746 -2.652 1.00 93.19 72 LEU A O 1
ATOM 597 N N . ASN A 1 73 ? 1.013 0.926 -3.451 1.00 89.31 73 ASN A N 1
ATOM 598 C CA . ASN A 1 73 ? -0.106 1.870 -3.562 1.00 89.31 73 ASN A CA 1
ATOM 599 C C . ASN A 1 73 ? -0.989 1.598 -4.783 1.00 89.31 73 ASN A C 1
ATOM 601 O O . ASN A 1 73 ? -2.130 2.039 -4.826 1.00 89.31 73 ASN A O 1
ATOM 605 N N . ASN A 1 74 ? -0.467 0.900 -5.790 1.00 92.94 74 ASN A N 1
ATOM 606 C CA . ASN A 1 74 ? -1.052 0.875 -7.117 1.00 92.94 74 ASN A CA 1
ATOM 607 C C . ASN A 1 74 ? -2.072 -0.256 -7.291 1.00 92.94 74 ASN A C 1
ATOM 609 O O . ASN A 1 74 ? -1.800 -1.427 -7.018 1.00 92.94 74 ASN A O 1
ATOM 613 N N . ARG A 1 75 ? -3.255 0.073 -7.806 1.00 91.50 75 ARG A N 1
ATOM 614 C CA . ARG A 1 75 ? -4.366 -0.860 -8.032 1.00 91.50 75 ARG A CA 1
ATOM 615 C C . ARG A 1 75 ? -4.117 -1.880 -9.139 1.00 91.50 75 ARG A C 1
ATOM 617 O O . ARG A 1 75 ? -4.914 -2.808 -9.290 1.00 91.50 75 ARG A O 1
ATOM 624 N N . HIS A 1 76 ? -3.074 -1.693 -9.946 1.00 92.00 76 HIS A N 1
ATOM 625 C CA . HIS A 1 76 ? -2.636 -2.671 -10.940 1.00 92.00 76 HIS A CA 1
ATOM 626 C C . HIS A 1 76 ? -1.792 -3.797 -10.329 1.00 92.00 76 HIS A C 1
ATOM 628 O O . HIS A 1 76 ? -1.619 -4.839 -10.966 1.00 92.00 76 HIS A O 1
ATOM 634 N N . THR A 1 77 ? -1.315 -3.636 -9.091 1.00 92.00 77 THR A N 1
ATOM 635 C CA . THR A 1 77 ? -0.586 -4.689 -8.384 1.00 92.00 77 THR A CA 1
ATOM 636 C C . THR A 1 77 ? -1.518 -5.858 -8.061 1.00 92.00 77 THR A C 1
ATOM 638 O O . THR A 1 77 ? -2.593 -5.653 -7.489 1.00 92.00 77 THR A O 1
ATOM 641 N N . PRO A 1 78 ? -1.146 -7.105 -8.413 1.00 90.25 78 PRO A N 1
ATOM 642 C CA . PRO A 1 78 ? -2.002 -8.256 -8.164 1.00 90.25 78 PRO A CA 1
ATOM 643 C C . PRO A 1 78 ? -2.316 -8.434 -6.665 1.00 90.25 78 PRO A C 1
ATOM 645 O O . PRO A 1 78 ? -1.389 -8.427 -5.854 1.00 90.25 78 PRO A O 1
ATOM 648 N N . PRO A 1 79 ? -3.576 -8.709 -6.273 1.00 89.31 79 PRO A N 1
ATOM 649 C CA . PRO A 1 79 ? -3.953 -8.879 -4.863 1.00 89.31 79 PRO A CA 1
ATOM 650 C C . PRO A 1 79 ? -3.136 -9.942 -4.114 1.00 89.31 79 PRO A C 1
ATOM 652 O O . PRO A 1 79 ? -2.795 -9.769 -2.948 1.00 89.31 79 PRO A O 1
ATOM 655 N N . ALA A 1 80 ? -2.769 -11.029 -4.800 1.00 87.00 80 ALA A N 1
ATOM 656 C CA . ALA A 1 80 ? -1.942 -12.091 -4.228 1.00 87.00 80 ALA A CA 1
ATOM 657 C C . ALA A 1 80 ? -0.536 -11.607 -3.828 1.00 87.00 80 ALA A C 1
ATOM 659 O O . ALA A 1 80 ? 0.037 -12.127 -2.878 1.00 87.00 80 ALA A O 1
ATOM 660 N N . VAL A 1 81 ? 0.005 -10.606 -4.531 1.00 87.56 81 VAL A N 1
ATOM 661 C CA . VAL A 1 81 ? 1.294 -9.978 -4.206 1.00 87.56 81 VAL A CA 1
ATOM 662 C C . VAL A 1 81 ? 1.147 -9.092 -2.979 1.00 87.56 81 VAL A C 1
ATOM 664 O O . VAL A 1 81 ? 2.001 -9.122 -2.109 1.00 87.56 81 VAL A O 1
ATOM 667 N N . LEU A 1 82 ? 0.042 -8.350 -2.868 1.00 87.38 82 LEU A N 1
ATOM 668 C CA . LEU A 1 82 ? -0.212 -7.499 -1.705 1.00 87.38 82 LEU A CA 1
ATOM 669 C C . LEU A 1 82 ? -0.301 -8.309 -0.399 1.00 87.38 82 LEU A C 1
ATOM 671 O O . LEU A 1 82 ? 0.100 -7.849 0.664 1.00 87.38 82 LEU A O 1
ATOM 675 N N . ALA A 1 83 ? -0.829 -9.530 -0.465 1.00 79.81 83 ALA A N 1
ATOM 676 C CA . ALA A 1 83 ? -0.963 -10.389 0.706 1.00 79.81 83 ALA A CA 1
ATOM 677 C C . ALA A 1 83 ? 0.322 -11.152 1.076 1.00 79.81 83 ALA A C 1
ATOM 679 O O . ALA A 1 83 ? 0.491 -11.504 2.250 1.00 79.81 83 ALA A O 1
ATOM 680 N N . ALA A 1 84 ? 1.197 -11.419 0.103 1.00 75.19 84 ALA A N 1
ATOM 681 C CA . ALA A 1 84 ? 2.373 -12.269 0.252 1.00 75.19 84 ALA A CA 1
ATOM 682 C C . ALA A 1 84 ? 3.659 -11.443 0.393 1.00 75.19 84 ALA A C 1
ATOM 684 O O . ALA A 1 84 ? 3.923 -10.561 -0.413 1.00 75.19 84 ALA A O 1
ATOM 685 N N . GLU A 1 85 ? 4.498 -11.794 1.371 1.00 60.12 85 GLU A N 1
ATOM 686 C CA . GLU A 1 85 ? 5.897 -11.329 1.439 1.00 60.12 85 GLU A CA 1
ATOM 687 C C . GLU A 1 85 ? 6.084 -9.808 1.591 1.00 60.12 85 GLU A C 1
ATOM 689 O O . GLU A 1 85 ? 7.056 -9.241 1.101 1.00 60.12 85 GLU A O 1
ATOM 694 N N . ILE A 1 86 ? 5.172 -9.135 2.296 1.00 71.69 86 ILE A N 1
ATOM 695 C CA . ILE A 1 86 ? 5.362 -7.729 2.662 1.00 71.69 86 ILE A CA 1
ATOM 696 C C . ILE A 1 86 ? 5.994 -7.652 4.047 1.00 71.69 86 ILE A C 1
ATOM 698 O O . ILE A 1 86 ? 5.420 -8.165 5.015 1.00 71.69 86 ILE A O 1
ATOM 702 N N . ASP A 1 87 ? 7.145 -6.990 4.137 1.00 81.62 87 ASP A N 1
ATOM 703 C CA . ASP A 1 87 ? 7.789 -6.670 5.411 1.00 81.62 87 ASP A CA 1
ATOM 704 C C . ASP A 1 87 ? 6.825 -5.893 6.323 1.00 81.62 87 ASP A C 1
ATOM 706 O O . ASP A 1 87 ? 6.057 -5.067 5.822 1.00 81.62 87 ASP A O 1
ATOM 710 N N . PRO A 1 88 ? 6.849 -6.104 7.653 1.00 83.12 88 PRO A N 1
ATOM 711 C CA . PRO A 1 88 ? 5.915 -5.457 8.576 1.00 83.12 88 PRO A CA 1
ATOM 712 C C . PRO A 1 88 ? 5.782 -3.940 8.412 1.00 83.12 88 PRO A C 1
ATOM 714 O O . PRO A 1 88 ? 4.677 -3.408 8.479 1.00 83.12 88 PRO A O 1
ATOM 717 N N . GLU A 1 89 ? 6.884 -3.255 8.105 1.00 87.25 89 GLU A N 1
ATOM 718 C CA . GLU A 1 89 ? 6.931 -1.803 7.885 1.00 87.25 89 GLU A CA 1
ATOM 719 C C . GLU A 1 89 ? 6.086 -1.320 6.684 1.00 87.25 89 GLU A C 1
ATOM 721 O O . GLU A 1 89 ? 5.700 -0.156 6.619 1.00 87.25 89 GLU A O 1
ATOM 726 N N . TRP A 1 90 ? 5.760 -2.208 5.741 1.00 90.25 90 T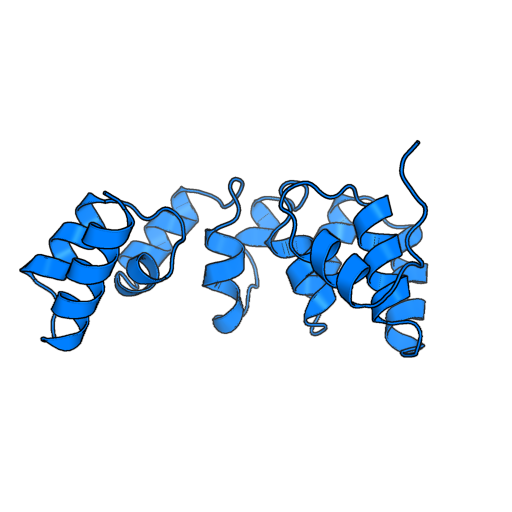RP A N 1
ATOM 727 C CA . TRP A 1 90 ? 5.009 -1.893 4.521 1.00 90.25 90 TRP A CA 1
ATOM 728 C C . TRP A 1 90 ? 3.543 -2.331 4.579 1.00 90.25 90 TRP A C 1
ATOM 730 O O . TRP A 1 90 ? 2.788 -2.077 3.635 1.00 90.25 90 TRP A O 1
ATOM 740 N N . TRP A 1 91 ? 3.110 -2.971 5.671 1.00 89.31 91 TRP A N 1
ATOM 741 C CA . TRP A 1 91 ? 1.742 -3.476 5.794 1.00 89.31 91 TRP A CA 1
ATOM 742 C C . TRP A 1 91 ? 0.701 -2.379 5.662 1.00 89.31 91 TRP A C 1
ATOM 744 O O . TRP A 1 91 ? -0.257 -2.574 4.925 1.00 89.31 91 TRP A O 1
ATOM 754 N N . ILE A 1 92 ? 0.900 -1.224 6.296 1.00 91.25 92 ILE A N 1
ATOM 755 C CA . ILE A 1 92 ? -0.067 -0.122 6.224 1.00 91.25 92 ILE A CA 1
ATOM 756 C C . ILE A 1 92 ? -0.216 0.396 4.791 1.00 91.25 92 ILE A C 1
ATOM 758 O O . ILE A 1 92 ? -1.334 0.626 4.336 1.00 91.25 92 ILE A O 1
ATOM 762 N N . VAL A 1 93 ? 0.884 0.518 4.044 1.00 92.00 93 VAL A N 1
ATOM 763 C CA . VAL A 1 93 ? 0.842 0.938 2.632 1.00 92.00 93 VAL A CA 1
ATOM 764 C C . VAL A 1 93 ? 0.030 -0.060 1.809 1.00 92.00 93 VAL A C 1
ATOM 766 O O . VAL A 1 93 ? -0.885 0.329 1.089 1.00 92.00 93 VAL A O 1
ATOM 769 N N . ALA A 1 94 ? 0.312 -1.354 1.958 1.00 92.38 94 ALA A N 1
ATOM 770 C CA . ALA A 1 94 ? -0.395 -2.389 1.217 1.00 92.38 94 ALA A CA 1
ATOM 771 C C . ALA A 1 94 ? -1.869 -2.513 1.628 1.00 92.38 94 ALA A C 1
ATOM 773 O O . ALA A 1 94 ? -2.731 -2.614 0.764 1.00 92.38 94 ALA A O 1
ATOM 774 N N . MET A 1 95 ? -2.174 -2.480 2.927 1.00 92.44 95 MET A N 1
ATOM 775 C CA . MET A 1 95 ? -3.533 -2.611 3.466 1.00 92.44 95 MET A CA 1
ATOM 776 C C . MET A 1 95 ? -4.442 -1.446 3.063 1.00 92.44 95 MET A C 1
ATOM 778 O O . MET A 1 95 ? -5.653 -1.628 2.995 1.00 92.44 95 MET A O 1
ATOM 782 N N . ASN A 1 96 ? -3.873 -0.275 2.768 1.00 91.62 96 ASN A N 1
ATOM 783 C CA . ASN A 1 96 ? -4.611 0.867 2.231 1.00 91.62 96 ASN A CA 1
ATOM 784 C C . ASN A 1 96 ? -4.871 0.775 0.718 1.00 91.62 96 ASN A C 1
ATOM 786 O O . ASN A 1 96 ? -5.625 1.586 0.183 1.00 91.62 96 ASN A O 1
ATOM 790 N N . ASN A 1 97 ? -4.290 -0.203 0.016 1.00 91.38 97 ASN A N 1
ATOM 791 C CA . ASN A 1 97 ? -4.596 -0.438 -1.390 1.00 91.38 97 ASN A CA 1
ATOM 792 C C . ASN A 1 97 ? -6.029 -0.990 -1.536 1.00 91.38 97 ASN A C 1
ATOM 794 O O . ASN A 1 97 ? -6.339 -2.025 -0.938 1.00 91.38 97 ASN A O 1
ATOM 798 N N . PRO A 1 98 ? -6.897 -0.409 -2.384 1.00 87.12 98 PRO A N 1
ATOM 799 C CA . PRO A 1 98 ? -8.282 -0.877 -2.532 1.00 87.12 98 PRO A CA 1
ATOM 800 C C . PRO A 1 98 ? -8.439 -2.304 -3.069 1.00 87.12 98 PRO A C 1
ATOM 802 O O . PRO A 1 98 ? -9.522 -2.883 -2.998 1.00 87.12 98 PRO A O 1
ATOM 805 N N . ARG A 1 99 ? -7.379 -2.883 -3.642 1.00 90.56 99 ARG A N 1
ATOM 806 C CA . ARG A 1 99 ? -7.341 -4.276 -4.111 1.00 90.56 99 ARG A CA 1
ATOM 807 C C . ARG A 1 99 ? -6.774 -5.245 -3.071 1.00 90.56 99 ARG A C 1
ATOM 809 O O . ARG A 1 99 ? -6.655 -6.431 -3.384 1.00 90.56 99 ARG A O 1
ATOM 816 N N . PHE A 1 100 ? -6.410 -4.782 -1.874 1.00 91.56 100 PHE A N 1
ATOM 817 C CA . PHE A 1 100 ? -5.887 -5.651 -0.826 1.00 91.56 100 PHE A CA 1
ATOM 818 C C . PHE A 1 100 ? -6.931 -6.720 -0.441 1.00 91.56 100 PHE A C 1
ATOM 820 O O . PHE A 1 100 ? -8.097 -6.378 -0.226 1.00 91.56 100 PHE A O 1
ATOM 827 N N . PRO A 1 101 ? -6.563 -8.015 -0.360 1.00 92.00 101 PRO A N 1
ATOM 828 C CA . PRO A 1 101 ? -7.531 -9.069 -0.060 1.00 92.00 101 PRO A CA 1
ATOM 829 C C . PRO A 1 101 ? -8.209 -8.877 1.305 1.00 92.00 101 PRO A C 1
ATOM 831 O O . PRO A 1 101 ? -7.549 -8.808 2.344 1.00 92.00 101 PRO A O 1
ATOM 834 N N . VAL A 1 102 ? -9.542 -8.794 1.304 1.00 91.81 102 VAL A N 1
ATOM 835 C CA . VAL A 1 102 ? -10.355 -8.470 2.493 1.00 91.81 102 VAL A CA 1
ATOM 836 C C . VAL A 1 102 ? -10.231 -9.533 3.587 1.00 91.81 102 VAL A C 1
ATOM 838 O O . VAL A 1 102 ? -10.205 -9.218 4.774 1.00 91.81 102 VAL A O 1
ATOM 841 N N . ASP A 1 103 ? -10.145 -10.801 3.207 1.00 92.44 103 ASP A N 1
ATOM 842 C CA . ASP A 1 103 ? -9.928 -11.930 4.110 1.00 92.44 103 ASP A CA 1
ATOM 843 C C . ASP A 1 103 ? -8.571 -11.835 4.823 1.00 92.44 103 ASP A C 1
ATOM 845 O O . ASP A 1 103 ? -8.490 -12.015 6.041 1.00 92.44 103 ASP A O 1
ATOM 849 N N . VAL A 1 104 ? -7.520 -11.460 4.090 1.00 92.12 104 VAL A N 1
ATOM 850 C CA . VAL A 1 104 ? -6.180 -11.234 4.645 1.00 92.12 104 VAL A CA 1
ATOM 851 C C . VAL A 1 104 ? -6.167 -10.000 5.547 1.00 92.12 104 VAL A C 1
ATOM 853 O O . VAL A 1 104 ? -5.568 -10.047 6.624 1.00 92.12 104 VAL A O 1
ATOM 856 N N . LEU A 1 105 ? -6.856 -8.921 5.157 1.00 92.75 105 LEU A N 1
ATOM 857 C CA . LEU A 1 105 ? -7.010 -7.713 5.973 1.00 92.75 105 LEU A CA 1
ATOM 858 C C . LEU A 1 105 ? -7.651 -8.054 7.319 1.00 92.75 105 LEU A C 1
ATOM 860 O O . LEU A 1 105 ? -7.074 -7.772 8.368 1.00 92.75 105 LEU A O 1
ATOM 864 N N . LYS A 1 106 ? -8.791 -8.751 7.296 1.00 93.31 106 LYS A N 1
ATOM 865 C CA . LYS A 1 106 ? -9.499 -9.190 8.506 1.00 93.31 106 LYS A CA 1
ATOM 866 C C . LYS A 1 106 ? -8.649 -10.110 9.373 1.00 93.31 106 LYS A C 1
ATOM 868 O O . LYS A 1 106 ? -8.612 -9.945 10.591 1.00 93.31 106 LYS A O 1
ATOM 873 N N . ALA A 1 107 ? -7.936 -11.063 8.772 1.00 92.38 107 ALA A N 1
ATOM 874 C CA . ALA A 1 107 ? -7.049 -11.958 9.510 1.00 92.38 107 ALA A CA 1
ATOM 875 C C . ALA A 1 107 ? -5.912 -11.197 10.214 1.00 92.38 107 ALA A C 1
ATOM 877 O O . ALA A 1 107 ? -5.556 -11.541 11.343 1.00 92.38 107 ALA A O 1
ATOM 878 N N . ARG A 1 108 ? -5.364 -10.155 9.576 1.00 91.50 108 ARG A N 1
ATOM 879 C CA . ARG A 1 108 ? -4.334 -9.282 10.158 1.00 91.50 108 ARG A CA 1
ATOM 880 C C . ARG A 1 108 ? -4.899 -8.413 11.276 1.00 91.50 108 ARG A C 1
ATOM 882 O O . ARG A 1 108 ? -4.362 -8.468 12.375 1.00 91.50 108 ARG A O 1
ATOM 889 N N . LEU A 1 109 ? -6.015 -7.721 11.048 1.00 93.31 109 LEU A N 1
ATOM 890 C CA . LEU A 1 109 ? -6.676 -6.888 12.062 1.00 93.31 109 LEU A CA 1
ATOM 891 C C . LEU A 1 109 ? -7.140 -7.697 13.282 1.00 93.31 109 LEU A C 1
ATOM 893 O O . LEU A 1 109 ? -7.116 -7.204 14.403 1.00 93.31 109 LEU A O 1
ATOM 897 N N . LYS A 1 110 ? -7.505 -8.971 13.102 1.00 93.44 110 LYS A N 1
ATOM 898 C CA . LYS A 1 110 ? -7.809 -9.868 14.225 1.00 93.44 110 LYS A CA 1
ATOM 899 C C . LYS A 1 110 ? -6.577 -10.176 15.083 1.00 93.44 110 LYS A C 1
ATOM 901 O O . LYS A 1 110 ? -6.707 -10.349 16.292 1.00 93.44 110 LYS A O 1
ATOM 906 N N . ARG A 1 111 ? -5.401 -10.312 14.462 1.00 92.06 111 ARG A N 1
ATOM 907 C CA . ARG A 1 111 ? -4.133 -10.585 15.162 1.00 92.06 111 ARG A CA 1
ATOM 908 C C . ARG A 1 111 ? -3.586 -9.330 15.827 1.00 92.06 111 ARG A C 1
ATOM 910 O O . ARG A 1 111 ? -3.122 -9.408 16.958 1.00 92.06 111 ARG A O 1
ATOM 917 N N . ASP A 1 112 ? -3.672 -8.206 15.128 1.00 92.00 112 ASP A N 1
ATOM 918 C CA . ASP A 1 112 ? -3.257 -6.900 15.615 1.00 92.00 112 ASP A CA 1
ATOM 919 C C . ASP A 1 112 ? -4.317 -5.833 15.290 1.00 92.00 112 ASP A C 1
ATOM 921 O O . ASP A 1 112 ? -4.297 -5.225 14.214 1.00 92.00 112 ASP A O 1
ATOM 925 N N . PRO A 1 113 ? -5.258 -5.598 16.224 1.00 93.31 113 PRO A N 1
ATOM 926 C CA . PRO A 1 113 ? -6.285 -4.575 16.074 1.00 93.31 113 PRO A CA 1
ATOM 927 C C . PRO A 1 113 ? -5.735 -3.153 15.951 1.00 93.31 113 PRO A C 1
ATOM 929 O O . PRO A 1 113 ? -6.424 -2.293 15.409 1.00 93.31 113 PRO A O 1
ATOM 932 N N . LEU A 1 114 ? -4.522 -2.880 16.449 1.00 94.25 114 LEU A N 1
ATOM 933 C CA . LEU A 1 114 ? -3.979 -1.519 16.490 1.00 94.25 114 LEU A CA 1
ATOM 934 C C . LEU A 1 114 ? -3.662 -0.981 15.096 1.00 94.25 114 LEU A C 1
ATOM 936 O O . LEU A 1 114 ? -3.778 0.224 14.883 1.00 94.25 114 LEU A O 1
ATOM 940 N N . LEU A 1 115 ? -3.386 -1.867 14.133 1.00 93.19 115 LEU A N 1
ATOM 941 C CA . LEU A 1 115 ? -3.181 -1.497 12.731 1.00 93.19 115 LEU A CA 1
ATOM 942 C C . LEU A 1 115 ? -4.374 -0.725 12.149 1.00 93.19 115 LEU A C 1
ATOM 944 O O . LEU A 1 115 ? -4.191 0.092 11.252 1.00 93.19 115 LEU A O 1
ATOM 948 N N . ALA A 1 116 ? -5.590 -0.930 12.671 1.00 94.94 116 ALA A N 1
ATOM 949 C CA . ALA A 1 116 ? -6.773 -0.182 12.248 1.00 94.94 116 ALA A CA 1
ATOM 950 C C . ALA A 1 116 ? -6.626 1.333 12.463 1.00 94.94 116 ALA A C 1
ATOM 952 O O . ALA A 1 116 ? -7.203 2.117 11.718 1.00 94.94 116 ALA A O 1
ATOM 953 N N . LEU A 1 117 ? -5.844 1.768 13.452 1.00 95.00 117 LEU A N 1
ATOM 954 C CA . LEU A 1 117 ? -5.653 3.191 13.737 1.00 95.00 117 LEU A CA 1
ATOM 955 C C . LEU A 1 117 ? -4.792 3.895 12.678 1.00 95.00 117 LEU A C 1
ATOM 957 O O . LEU A 1 117 ? -4.857 5.116 12.556 1.00 95.00 117 LEU A O 1
ATOM 961 N N . GLU A 1 118 ? -4.022 3.134 11.899 1.00 93.50 118 GLU A N 1
ATOM 962 C CA . GLU A 1 118 ? -3.115 3.637 10.861 1.00 93.50 118 GLU A CA 1
ATOM 963 C C . GLU A 1 118 ? -3.703 3.541 9.444 1.00 93.50 118 GLU A C 1
ATOM 965 O O . GLU A 1 118 ? -3.138 4.079 8.490 1.00 93.50 118 GLU A O 1
ATOM 970 N N . LEU A 1 119 ? -4.851 2.878 9.278 1.00 93.94 119 LEU A N 1
ATOM 971 C CA . LEU A 1 119 ? -5.519 2.808 7.980 1.00 93.94 119 LEU A CA 1
ATOM 972 C C . LEU A 1 119 ? -6.178 4.145 7.626 1.00 93.94 119 LEU A C 1
ATOM 974 O O . LEU A 1 119 ? -6.695 4.871 8.478 1.00 93.94 119 LEU A O 1
ATOM 978 N N . VAL A 1 120 ? -6.189 4.458 6.333 1.00 91.50 120 VAL A N 1
ATOM 979 C CA . VAL A 1 120 ? -6.869 5.630 5.771 1.00 91.50 120 VAL A CA 1
ATOM 980 C C . VAL A 1 120 ? -8.379 5.476 5.932 1.00 91.50 120 VAL A C 1
ATOM 982 O O . VAL A 1 120 ? -9.045 6.423 6.332 1.00 91.50 120 VAL A O 1
ATOM 985 N N . ASN A 1 121 ? -8.902 4.273 5.684 1.00 90.25 121 ASN A N 1
ATOM 986 C CA . ASN A 1 121 ? -10.324 3.963 5.807 1.00 90.25 121 ASN A CA 1
ATOM 987 C C . ASN A 1 121 ? -10.535 2.668 6.622 1.00 90.25 121 ASN A C 1
ATOM 989 O O . ASN A 1 121 ? -10.698 1.593 6.037 1.00 90.25 121 ASN A O 1
ATOM 993 N N . PRO A 1 122 ? -10.433 2.729 7.964 1.00 94.19 122 PRO A N 1
ATOM 994 C CA . PRO A 1 122 ? -10.567 1.557 8.825 1.00 94.19 122 PRO A CA 1
ATOM 995 C C . PRO A 1 122 ? -12.019 1.118 9.038 1.00 94.19 122 PRO A C 1
ATOM 997 O O . PRO A 1 122 ? -12.960 1.890 8.867 1.00 94.19 122 PRO A O 1
ATOM 1000 N N . GLU A 1 123 ? -12.206 -0.117 9.516 1.00 92.69 123 GLU A N 1
ATOM 1001 C CA . GLU A 1 123 ? -13.510 -0.576 10.004 1.00 92.69 123 GLU A CA 1
ATOM 1002 C C . GLU A 1 123 ? -13.926 0.232 11.248 1.00 92.69 123 GLU A C 1
ATOM 1004 O O . GLU A 1 123 ? -13.329 0.111 12.321 1.00 92.69 123 GLU A O 1
ATOM 1009 N N . LEU A 1 124 ? -14.972 1.052 11.110 1.00 94.38 124 LEU A N 1
ATOM 1010 C CA . LEU A 1 124 ? -15.401 2.010 12.133 1.00 94.38 124 LEU A CA 1
ATOM 1011 C C . LEU A 1 124 ? -15.711 1.353 13.488 1.00 94.38 124 LEU A C 1
ATOM 1013 O O . LEU A 1 124 ? -15.341 1.880 14.537 1.00 94.38 124 LEU A O 1
ATOM 1017 N N . ASP A 1 125 ? -16.348 0.182 13.479 1.00 95.31 125 ASP A N 1
ATOM 1018 C CA . ASP A 1 125 ? -16.685 -0.542 14.709 1.00 95.31 125 ASP A CA 1
ATOM 1019 C C . ASP A 1 125 ? -15.445 -1.041 15.456 1.00 95.31 125 ASP A C 1
ATOM 1021 O O . ASP A 1 125 ? -15.423 -1.020 16.688 1.00 95.31 125 ASP A O 1
ATOM 1025 N N . LEU A 1 126 ? -14.382 -1.410 14.736 1.00 95.81 126 LEU A N 1
ATOM 1026 C CA . LEU A 1 126 ? -13.111 -1.787 15.347 1.00 95.81 126 LEU A CA 1
ATOM 1027 C C . LEU A 1 126 ? -12.459 -0.582 16.037 1.00 95.81 126 LEU A C 1
ATOM 1029 O O . LEU A 1 126 ? -12.011 -0.692 17.179 1.00 95.81 126 LEU A O 1
ATOM 1033 N N . VAL A 1 127 ? -12.471 0.590 15.392 1.00 97.38 127 VAL A N 1
ATOM 1034 C CA . VAL A 1 127 ? -11.945 1.829 15.991 1.00 97.38 127 VAL A CA 1
ATOM 1035 C C . VAL A 1 127 ? -12.762 2.229 17.228 1.00 97.38 127 VAL A C 1
ATOM 1037 O O . VAL A 1 127 ? -12.185 2.549 18.268 1.00 97.38 127 VAL A O 1
ATOM 1040 N N . ARG A 1 128 ? -14.098 2.121 17.182 1.00 97.31 128 ARG A N 1
ATOM 1041 C CA . ARG A 1 128 ? -14.973 2.347 18.351 1.00 97.31 128 ARG A CA 1
ATOM 1042 C C . ARG A 1 128 ? -14.651 1.404 19.507 1.00 97.31 128 ARG A C 1
ATOM 1044 O O . ARG A 1 128 ? -14.562 1.845 20.652 1.00 97.31 128 ARG A O 1
ATOM 1051 N N . GLN A 1 129 ? -14.438 0.119 19.227 1.00 97.06 129 GLN A N 1
ATOM 1052 C CA . GLN A 1 129 ? -14.041 -0.848 20.253 1.00 97.06 129 GLN A CA 1
ATOM 1053 C C . GLN A 1 129 ? -12.698 -0.484 20.891 1.00 97.06 129 GLN A C 1
ATOM 1055 O O . GLN A 1 129 ? -12.558 -0.599 22.108 1.00 97.06 129 GLN A O 1
ATOM 1060 N N . LEU A 1 130 ? -11.728 -0.008 20.106 1.00 97.50 130 LEU A N 1
ATOM 1061 C CA . LEU A 1 130 ? -10.439 0.454 20.625 1.00 97.50 130 LEU A CA 1
ATOM 1062 C C . LEU A 1 130 ? -10.568 1.723 21.475 1.00 97.50 130 LEU A C 1
ATOM 1064 O O . LEU A 1 130 ? -9.880 1.830 22.488 1.00 97.50 130 LEU A O 1
ATOM 1068 N N . ALA A 1 131 ? -11.462 2.647 21.120 1.00 97.38 131 ALA A N 1
ATOM 1069 C CA . ALA A 1 131 ? -11.734 3.846 21.913 1.00 97.38 131 ALA A CA 1
ATOM 1070 C C . ALA A 1 131 ? -12.335 3.505 23.287 1.00 97.38 131 ALA A C 1
ATOM 1072 O O . ALA A 1 131 ? -11.929 4.073 24.299 1.00 97.38 131 ALA A O 1
ATOM 1073 N N . LEU A 1 132 ? -13.251 2.533 23.337 1.00 97.12 132 LEU A N 1
ATOM 1074 C CA . LEU A 1 132 ? -13.916 2.115 24.576 1.00 97.12 132 LEU A CA 1
ATOM 1075 C C . LEU A 1 132 ? -13.034 1.199 25.438 1.00 97.12 132 LEU A C 1
ATOM 1077 O O . LEU A 1 132 ? -12.879 1.422 26.637 1.00 97.12 132 LEU A O 1
ATOM 1081 N N . ASN A 1 133 ? -12.426 0.183 24.820 1.00 96.38 133 ASN A N 1
ATOM 1082 C CA . ASN A 1 133 ? -11.821 -0.960 25.510 1.00 96.38 133 ASN A CA 1
ATOM 1083 C C . ASN A 1 133 ? -10.308 -1.092 25.270 1.00 96.38 133 ASN A C 1
ATOM 1085 O O . ASN A 1 133 ? -9.710 -2.109 25.626 1.00 96.38 133 ASN A O 1
ATOM 1089 N N . GLY A 1 134 ? -9.667 -0.094 24.653 1.00 93.88 134 GLY A N 1
ATOM 1090 C CA . GLY A 1 134 ? -8.228 -0.101 24.400 1.00 93.88 134 GLY A CA 1
ATOM 1091 C C . GLY A 1 134 ? -7.428 -0.357 25.679 1.00 93.88 134 GLY A C 1
ATOM 1092 O O . GLY A 1 134 ? -7.700 0.244 26.722 1.00 93.88 134 GLY A O 1
ATOM 1093 N N . LYS A 1 135 ? -6.426 -1.245 25.600 1.00 95.31 135 LYS A N 1
ATOM 1094 C CA . LYS A 1 135 ? -5.654 -1.726 26.766 1.00 95.31 135 LYS A CA 1
ATOM 1095 C C . LYS A 1 135 ? -5.008 -0.598 27.569 1.00 95.31 135 LYS A C 1
ATOM 1097 O O . LYS A 1 135 ? -4.892 -0.690 28.787 1.00 95.31 135 LYS A O 1
ATOM 1102 N N . THR A 1 136 ? -4.585 0.464 26.891 1.00 96.94 136 THR A N 1
ATOM 1103 C CA . THR A 1 136 ? -3.949 1.629 27.507 1.00 96.94 136 THR A CA 1
ATOM 1104 C C . THR A 1 136 ? -4.756 2.886 27.222 1.00 96.94 136 THR A C 1
ATOM 1106 O O . THR A 1 136 ? -5.505 2.964 26.247 1.00 96.94 136 THR A O 1
ATOM 1109 N N . ARG A 1 137 ? -4.568 3.904 28.066 1.00 96.69 137 ARG A N 1
ATOM 1110 C CA . ARG A 1 137 ? -5.150 5.231 27.845 1.00 96.69 137 ARG A CA 1
ATOM 1111 C C . ARG A 1 137 ? -4.721 5.826 26.498 1.00 96.69 137 ARG A C 1
ATOM 1113 O O . ARG A 1 137 ? -5.573 6.338 25.785 1.00 96.69 137 ARG A O 1
ATOM 1120 N N . ALA A 1 138 ? -3.448 5.676 26.128 1.00 97.44 138 ALA A N 1
ATOM 1121 C CA . ALA A 1 138 ? -2.915 6.174 24.861 1.00 97.44 138 ALA A CA 1
ATOM 1122 C C . ALA A 1 138 ? -3.616 5.554 23.638 1.00 97.44 138 ALA A C 1
ATOM 1124 O O . ALA A 1 138 ? -3.970 6.279 22.713 1.00 97.44 138 ALA A O 1
ATOM 1125 N N . ILE A 1 139 ? -3.884 4.240 23.659 1.00 97.25 139 ILE A N 1
ATOM 1126 C CA . ILE A 1 139 ? -4.627 3.561 22.581 1.00 97.25 139 ILE A CA 1
ATOM 1127 C C . I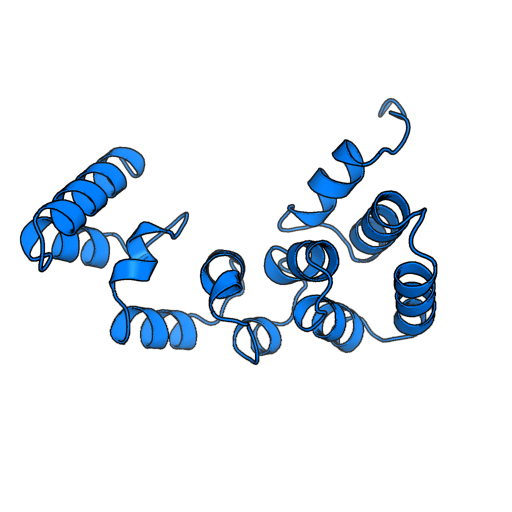LE A 1 139 ? -6.047 4.124 22.475 1.00 97.25 139 ILE A C 1
ATOM 1129 O O . ILE A 1 139 ? -6.502 4.429 21.376 1.00 97.25 139 ILE A O 1
ATOM 1133 N N . ARG A 1 140 ? -6.735 4.304 23.611 1.00 97.88 140 ARG A N 1
ATOM 1134 C CA . ARG A 1 140 ? -8.093 4.869 23.623 1.00 97.88 140 ARG A CA 1
ATOM 1135 C C . ARG A 1 140 ? -8.117 6.297 23.073 1.00 97.88 140 ARG A C 1
ATOM 1137 O O . ARG A 1 140 ? -8.958 6.610 22.242 1.00 97.88 140 ARG A O 1
ATOM 1144 N N . GLU A 1 141 ? -7.172 7.143 23.480 1.00 97.81 141 GLU A N 1
ATOM 1145 C CA . GLU A 1 141 ? -7.044 8.526 22.992 1.00 97.81 141 GLU A CA 1
ATOM 1146 C C . GLU A 1 141 ? -6.695 8.602 21.501 1.00 97.81 141 GLU A C 1
ATOM 1148 O O . GLU A 1 141 ? -7.222 9.449 20.782 1.00 97.81 141 GLU A O 1
ATOM 1153 N N . GLN A 1 142 ? -5.832 7.716 21.001 1.00 97.38 142 GLN A N 1
ATOM 1154 C CA . GLN A 1 142 ? -5.554 7.623 19.569 1.00 97.38 142 GLN A CA 1
ATOM 1155 C C . GLN A 1 142 ? -6.789 7.173 18.780 1.00 97.38 142 GLN A C 1
ATOM 1157 O O . GLN A 1 142 ? -7.089 7.761 17.748 1.00 97.38 142 GLN A O 1
ATOM 1162 N N . ALA A 1 143 ? -7.530 6.183 19.280 1.00 97.56 143 ALA A N 1
ATOM 1163 C CA . ALA A 1 143 ? -8.756 5.720 18.643 1.00 97.56 143 ALA A CA 1
ATOM 1164 C C . ALA A 1 143 ? -9.858 6.790 18.631 1.00 97.56 143 ALA A C 1
ATOM 1166 O O . ALA A 1 143 ? -10.512 6.953 17.609 1.00 97.56 143 ALA A O 1
ATOM 1167 N N . MET A 1 144 ? -10.027 7.559 19.714 1.00 97.62 144 MET A N 1
ATOM 1168 C CA . MET A 1 144 ? -10.960 8.694 19.739 1.00 97.62 144 MET A CA 1
ATOM 1169 C C . MET A 1 144 ? -10.591 9.746 18.691 1.00 97.62 144 MET A C 1
ATOM 1171 O O . MET A 1 144 ? -11.434 10.097 17.877 1.00 97.62 144 MET A O 1
ATOM 1175 N N . ARG A 1 145 ? -9.315 10.153 18.621 1.00 96.75 145 ARG A N 1
ATOM 1176 C CA . ARG A 1 145 ? -8.846 11.077 17.573 1.00 96.75 145 ARG A CA 1
ATOM 1177 C C . ARG A 1 145 ? -9.103 10.538 16.169 1.00 96.75 145 ARG A C 1
ATOM 1179 O O . ARG A 1 145 ? -9.543 11.279 15.303 1.00 96.75 145 ARG A O 1
ATOM 1186 N N . LYS A 1 146 ? -8.874 9.240 15.951 1.00 96.00 146 LYS A N 1
ATOM 1187 C CA . LYS A 1 146 ? -9.153 8.606 14.661 1.00 96.00 146 LYS A CA 1
ATOM 1188 C C . LYS A 1 146 ? -10.644 8.624 14.316 1.00 96.00 146 LYS A C 1
ATOM 1190 O O . LYS A 1 146 ? -10.973 8.774 13.150 1.00 96.00 146 LYS A O 1
ATOM 1195 N N . LEU A 1 147 ? -11.542 8.471 15.293 1.00 96.19 147 LEU A N 1
ATOM 1196 C CA . LEU A 1 147 ? -12.983 8.629 15.064 1.00 96.19 147 LEU A CA 1
ATOM 1197 C C . LEU A 1 147 ? -13.327 10.067 14.681 1.00 96.19 147 LEU A C 1
ATOM 1199 O O . LEU A 1 147 ? -14.084 10.249 13.736 1.00 96.19 147 LEU A O 1
ATOM 1203 N N . ASP A 1 148 ? -12.744 11.054 15.364 1.00 95.25 148 ASP A N 1
ATOM 1204 C CA . ASP A 1 148 ? -12.957 12.473 15.057 1.00 95.25 148 ASP A CA 1
ATOM 1205 C C . ASP A 1 148 ? -12.473 12.837 13.640 1.00 95.25 148 ASP A C 1
ATOM 1207 O O . ASP A 1 148 ? -13.078 13.674 12.990 1.00 95.25 148 ASP A O 1
ATOM 1211 N N . GLU A 1 149 ? -11.414 12.195 13.130 1.00 94.06 149 GLU A N 1
ATOM 1212 C CA . GLU A 1 149 ? -10.935 12.373 11.746 1.00 94.06 149 GLU A CA 1
ATOM 1213 C C . GLU A 1 149 ? -11.862 11.760 10.681 1.00 94.06 149 GLU A C 1
ATOM 1215 O O . GLU A 1 149 ? -11.792 12.138 9.511 1.00 94.06 149 GLU A O 1
ATOM 1220 N N . LEU A 1 150 ? -12.669 10.764 11.056 1.00 90.12 150 LEU A N 1
ATOM 1221 C CA . LEU A 1 150 ? -13.551 10.034 10.140 1.00 90.12 150 LEU A CA 1
ATOM 1222 C C . LEU A 1 150 ? -14.961 10.644 10.052 1.00 90.12 150 LEU A C 1
ATOM 1224 O O . LEU A 1 150 ? -15.736 10.209 9.196 1.00 90.12 150 LEU A O 1
ATOM 1228 N N . TYR A 1 151 ? -15.290 11.606 10.922 1.00 83.38 151 TYR A N 1
ATOM 1229 C CA . TYR A 1 151 ? -16.574 12.315 10.995 1.00 83.38 151 TYR A CA 1
ATOM 1230 C C . TYR A 1 151 ? -16.461 13.765 10.522 1.00 83.38 151 TYR A C 1
ATOM 1232 O O . TYR A 1 151 ? -17.436 14.224 9.883 1.00 83.38 151 TYR A O 1
#

InterPro domains:
  IPR024497 Protein of unknown function DUF2773 [PF10971] (71-151)

Radius of gyration: 17.96 Å; chains: 1; bounding box: 40×35×51 Å

Secondary structure (DSSP, 8-state):
----PPP-HHHHHHHHH-TT--HHHHHHHHHHHTTT-HHHHHHHHHHTTS-HHHHHHHHHH-S-HHHHHHHHT-TTS-HHHHHSS--GGGHHHHHTSTTS-HHHHHHHHHH-GGGGGG-SS--HHHHHHHHHH-SSHHHHHHHHHHHHHH-

Foldseek 3Di:
DPPPDPDALVNLLVLLQAAARDPVSVLVSQCRNCVVPVVSVVVSVVLVPPDLQVNLLCLCQDPDPSSVSNRQSYQSHAQVSLLPRHDPVCVQSNLQRPSHDPVSNVVVCVVPVLSQLSHPDHDLVSLVCQLVPPPDPVSNVSSVVSNVVVD